Protein AF-A0A7C1KZ30-F1 (afdb_monomer_lite)

Radius of gyration: 22.18 Å; chains: 1; bounding box: 36×34×55 Å

Foldseek 3Di:
DDDDDDDADWDADPVRDIDHDPPPVDDVVPPDVVVVVVVVVVLVVVCVVQNNPNVVVDDPVVVVVVVVVVVVVCVVVVVD

Secondary structure (DSSP, 8-state):
-PPP---S-EEE-TTS-EEE--TTS--GGGS-HHHHHHHHHHHHHHHHHH-TTGGGG---HHHHHHHHHHHHHHHHTT--

Structure (mmCIF, N/CA/C/O backbone):
data_AF-A0A7C1KZ30-F1
#
_entry.id   AF-A0A7C1KZ30-F1
#
loop_
_atom_site.group_PDB
_atom_site.id
_atom_site.type_symbol
_atom_site.label_atom_id
_atom_site.label_alt_id
_atom_site.label_comp_id
_atom_site.label_asym_id
_atom_site.label_entity_id
_atom_site.label_seq_id
_atom_site.pdbx_PDB_ins_code
_atom_site.Cartn_x
_atom_site.Cartn_y
_atom_site.Cartn_z
_atom_site.occupancy
_atom_site.B_iso_or_equiv
_atom_site.auth_seq_id
_atom_site.auth_comp_id
_atom_site.auth_asym_id
_atom_site.auth_atom_id
_atom_site.pdbx_PDB_model_num
ATOM 1 N N . MET A 1 1 ? 13.347 -9.018 30.176 1.00 53.03 1 MET A N 1
ATOM 2 C CA . MET A 1 1 ? 12.363 -8.676 29.126 1.00 53.03 1 MET A CA 1
ATOM 3 C C . MET A 1 1 ? 11.775 -7.322 29.467 1.00 53.03 1 MET A C 1
ATOM 5 O O . MET A 1 1 ? 11.248 -7.180 30.562 1.00 53.03 1 MET A O 1
ATOM 9 N N . THR A 1 2 ? 11.897 -6.333 28.585 1.00 60.59 2 THR A N 1
ATOM 10 C CA . THR A 1 2 ? 11.375 -4.985 28.851 1.00 60.59 2 THR A CA 1
ATOM 11 C C . THR A 1 2 ? 10.083 -4.807 28.074 1.00 60.59 2 THR A C 1
ATOM 13 O O . THR A 1 2 ? 10.072 -4.909 26.848 1.00 60.59 2 THR A O 1
ATOM 16 N N . ILE A 1 3 ? 8.983 -4.579 28.785 1.00 77.50 3 ILE A N 1
ATOM 17 C CA . ILE A 1 3 ? 7.696 -4.271 28.162 1.00 77.50 3 ILE A CA 1
ATOM 18 C C . ILE A 1 3 ? 7.831 -2.905 27.484 1.00 77.50 3 ILE A C 1
ATOM 20 O O . ILE A 1 3 ? 8.193 -1.927 28.138 1.00 77.50 3 ILE A O 1
ATOM 24 N N . LYS A 1 4 ? 7.553 -2.831 26.176 1.00 73.38 4 LYS A N 1
ATOM 25 C CA . LYS A 1 4 ? 7.518 -1.553 25.455 1.00 73.38 4 LYS A CA 1
ATOM 26 C C . LYS A 1 4 ? 6.357 -0.714 25.985 1.00 73.38 4 LYS A C 1
ATOM 28 O O . LYS A 1 4 ? 5.199 -1.115 25.893 1.00 73.38 4 LYS A O 1
ATOM 33 N N . THR A 1 5 ? 6.677 0.450 26.531 1.00 74.88 5 THR A N 1
ATOM 34 C CA . THR A 1 5 ? 5.708 1.447 26.978 1.00 74.88 5 THR A CA 1
ATOM 35 C C . THR A 1 5 ? 5.756 2.631 26.021 1.00 74.88 5 THR A C 1
ATOM 37 O O . THR A 1 5 ? 6.806 3.230 25.809 1.00 74.88 5 THR A O 1
ATOM 40 N N . GLU A 1 6 ? 4.623 2.968 25.408 1.00 72.62 6 GLU A N 1
ATOM 41 C CA . GLU A 1 6 ? 4.526 4.170 24.577 1.00 72.62 6 GLU A CA 1
ATOM 42 C C . GLU A 1 6 ? 4.116 5.382 25.417 1.00 72.62 6 GLU A C 1
ATOM 44 O O . GLU A 1 6 ? 3.209 5.311 26.258 1.00 72.62 6 GLU A O 1
ATOM 49 N N . SER A 1 7 ? 4.783 6.511 25.176 1.00 74.06 7 SER A N 1
ATOM 50 C CA . SER A 1 7 ? 4.428 7.807 25.743 1.00 74.06 7 SER A CA 1
ATOM 51 C C . SER A 1 7 ? 3.233 8.409 24.990 1.00 74.06 7 SER A C 1
ATOM 53 O O . SER A 1 7 ? 3.075 8.247 23.780 1.00 74.06 7 SER A O 1
ATOM 55 N N . GLY A 1 8 ? 2.335 9.086 25.710 1.00 79.62 8 GLY A N 1
ATOM 56 C CA . GLY A 1 8 ? 1.200 9.789 25.105 1.00 79.62 8 GLY A CA 1
ATOM 57 C C . GLY A 1 8 ? -0.088 9.732 25.920 1.00 79.62 8 GLY A C 1
ATOM 58 O O . GLY A 1 8 ? -0.190 9.037 26.933 1.00 79.62 8 GLY A O 1
ATOM 59 N N . LYS A 1 9 ? -1.094 10.487 25.459 1.00 81.50 9 LYS A N 1
ATOM 60 C CA . LYS A 1 9 ? -2.422 10.532 26.084 1.00 81.50 9 LYS A CA 1
ATOM 61 C C . LYS A 1 9 ? -3.077 9.149 26.024 1.00 81.50 9 LYS A C 1
ATOM 63 O O . LYS A 1 9 ? -3.117 8.516 24.967 1.00 81.50 9 LYS A O 1
ATOM 68 N N . LYS A 1 10 ? -3.601 8.698 27.163 1.00 87.81 10 LYS A N 1
ATOM 69 C CA . LYS A 1 10 ? -4.319 7.429 27.314 1.00 87.81 10 LYS A CA 1
ATOM 70 C C . LYS A 1 10 ? -5.813 7.705 27.464 1.00 87.81 10 LYS A C 1
ATOM 72 O O . LYS A 1 10 ? -6.209 8.767 27.930 1.00 87.81 10 LYS A O 1
ATOM 77 N N . ARG A 1 11 ? -6.624 6.742 27.048 1.00 89.31 11 ARG A N 1
ATOM 78 C CA . ARG A 1 11 ? -8.053 6.645 27.329 1.00 89.31 11 ARG A CA 1
ATOM 79 C C . ARG A 1 11 ? -8.282 5.482 28.278 1.00 89.31 11 ARG A C 1
ATOM 81 O O . ARG A 1 11 ? -7.636 4.440 28.139 1.00 89.31 11 ARG A O 1
ATOM 88 N N . GLU A 1 12 ? -9.194 5.680 29.211 1.00 92.19 12 GLU A N 1
ATOM 89 C CA . GLU A 1 12 ? -9.628 4.669 30.166 1.00 92.19 12 GLU A CA 1
ATOM 90 C C . GLU A 1 12 ? -11.076 4.307 29.855 1.00 92.19 12 GLU A C 1
ATOM 92 O O . GLU A 1 12 ? -11.861 5.159 29.435 1.00 92.19 12 GLU A O 1
ATOM 97 N N . PHE A 1 13 ? -11.405 3.031 29.991 1.00 92.75 13 PHE A N 1
ATOM 98 C CA . PHE A 1 13 ? -12.749 2.515 29.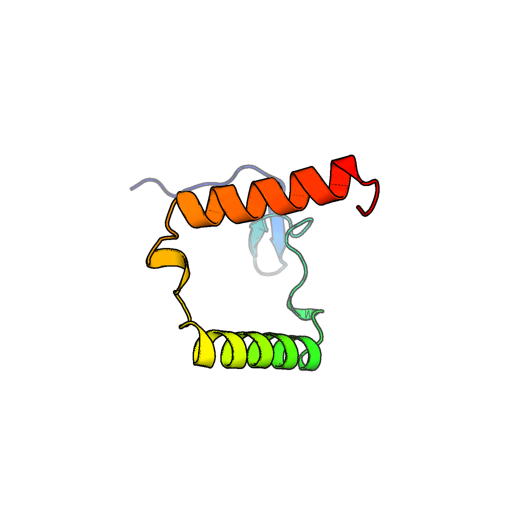759 1.00 92.75 13 PHE A CA 1
ATOM 99 C C . PHE A 1 13 ? -13.397 2.149 31.094 1.00 92.75 13 PHE A C 1
ATOM 101 O O . PHE A 1 13 ? -12.699 1.890 32.073 1.00 92.75 13 PHE A O 1
ATOM 108 N N . SER A 1 14 ? -14.728 2.057 31.126 1.00 93.94 14 SER A N 1
ATOM 109 C CA . SER A 1 14 ? -15.489 1.653 32.320 1.00 93.94 14 SER A CA 1
ATOM 110 C C . SER A 1 14 ? -15.094 0.275 32.866 1.00 93.94 14 SER A C 1
ATOM 112 O O . SER A 1 14 ? -15.279 0.002 34.044 1.00 93.94 14 SER A O 1
ATOM 114 N N . THR A 1 15 ? -14.497 -0.577 32.031 1.00 95.56 15 THR A N 1
ATOM 115 C CA . THR A 1 15 ? -13.955 -1.890 32.407 1.00 95.56 15 THR A CA 1
ATOM 116 C C . THR A 1 15 ? -12.593 -1.826 33.112 1.00 95.56 15 THR A C 1
ATOM 118 O O . THR A 1 15 ? -12.046 -2.864 33.468 1.00 95.56 15 THR A O 1
ATOM 121 N N . GLY A 1 16 ? -11.992 -0.639 33.260 1.00 92.50 16 GLY A N 1
ATOM 122 C CA . GLY A 1 16 ? -10.639 -0.450 33.798 1.00 92.50 16 GLY A CA 1
ATOM 123 C C . GLY A 1 16 ? -9.515 -0.623 32.769 1.00 92.50 16 GLY A C 1
ATOM 124 O O . GLY A 1 16 ? -8.349 -0.356 33.070 1.00 92.50 16 GLY A O 1
ATOM 125 N N . ALA A 1 17 ? -9.836 -1.021 31.533 1.00 92.00 17 ALA A N 1
ATOM 126 C CA . ALA A 1 17 ? -8.853 -1.104 30.458 1.00 92.00 17 ALA A CA 1
ATOM 127 C C . ALA A 1 17 ? -8.285 0.287 30.121 1.00 92.00 17 ALA A C 1
ATOM 129 O O . ALA A 1 17 ? -9.006 1.287 30.115 1.00 92.00 17 ALA A O 1
ATOM 130 N N . LYS A 1 18 ? -6.992 0.350 29.780 1.00 90.88 18 LYS A N 1
ATOM 131 C CA . LYS A 1 18 ? -6.325 1.576 29.314 1.00 90.88 18 LYS A CA 1
ATOM 132 C C . LYS A 1 18 ? -5.763 1.359 27.915 1.00 90.88 18 LYS A C 1
ATOM 134 O O . LYS A 1 18 ? -5.104 0.357 27.656 1.00 90.88 18 LYS A O 1
ATOM 139 N N . LYS A 1 19 ? -5.996 2.303 27.004 1.00 88.31 19 LYS A N 1
ATOM 140 C CA . LYS A 1 19 ? -5.454 2.277 25.632 1.00 88.31 19 LYS A CA 1
ATOM 141 C C . LYS A 1 19 ? -4.938 3.659 25.254 1.00 88.31 19 LYS A C 1
ATOM 143 O O . LYS A 1 19 ? -5.333 4.652 25.845 1.00 88.31 19 LYS A O 1
ATOM 148 N N . GLN A 1 20 ? -4.059 3.753 24.268 1.00 88.31 20 GLN A N 1
ATOM 149 C CA . GLN A 1 20 ? -3.597 5.045 23.754 1.00 88.31 20 GLN A CA 1
ATOM 150 C C . GLN A 1 20 ? -4.739 5.830 23.081 1.00 88.31 20 GLN A C 1
ATOM 152 O O . GLN A 1 20 ? -5.762 5.252 22.680 1.00 88.31 20 GLN A O 1
ATOM 157 N N . ALA A 1 21 ? -4.545 7.142 22.940 1.00 85.44 21 ALA A N 1
ATOM 158 C CA . ALA A 1 21 ? -5.436 8.036 22.214 1.00 85.44 21 ALA A CA 1
ATOM 159 C C . ALA A 1 21 ? -5.732 7.527 20.791 1.00 85.44 21 ALA A C 1
ATOM 161 O O . ALA A 1 21 ? -4.861 6.987 20.107 1.00 85.44 21 ALA A O 1
ATOM 162 N N . ALA A 1 22 ? -6.982 7.704 20.358 1.00 85.50 22 ALA A N 1
ATOM 163 C CA . ALA A 1 22 ? -7.457 7.266 19.043 1.00 85.50 22 ALA A CA 1
ATOM 164 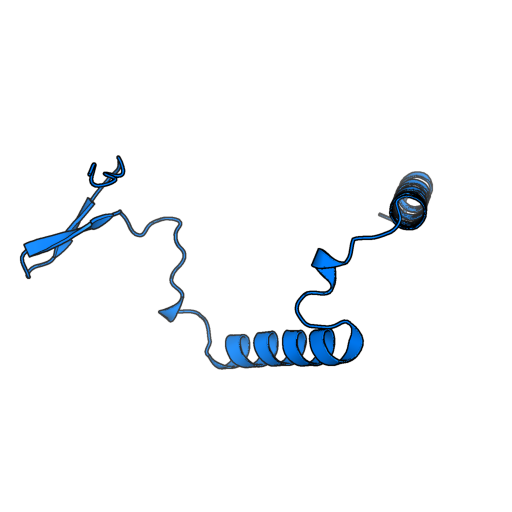C C . ALA A 1 22 ? -7.217 8.300 17.924 1.00 85.50 22 ALA A C 1
ATOM 166 O O . ALA A 1 22 ? -7.253 7.948 16.748 1.00 85.50 22 ALA A O 1
ATOM 167 N N . LYS A 1 23 ? -6.968 9.572 18.270 1.00 85.69 23 LYS A N 1
ATOM 168 C CA . LYS A 1 23 ? -6.776 10.657 17.295 1.00 85.69 23 LYS A CA 1
ATOM 169 C C . LYS A 1 23 ? -5.594 10.350 16.365 1.00 85.69 23 LYS A C 1
ATOM 171 O O . LYS A 1 23 ? -4.523 9.993 16.845 1.00 85.69 23 LYS A O 1
ATOM 176 N N . GLY A 1 24 ? -5.799 10.508 15.056 1.00 85.12 24 GLY A N 1
ATOM 177 C CA . GLY A 1 24 ? -4.770 10.305 14.026 1.00 85.12 24 GLY A CA 1
ATOM 178 C C . GLY A 1 24 ? -4.553 8.853 13.585 1.00 85.12 24 GLY A C 1
ATOM 179 O O . GLY A 1 24 ? -3.774 8.624 12.672 1.00 85.12 24 GLY A O 1
ATOM 180 N N . LYS A 1 25 ? -5.249 7.872 14.180 1.00 87.69 25 LYS A N 1
ATOM 181 C CA . LYS A 1 25 ? -5.122 6.444 13.817 1.00 87.69 25 LYS A CA 1
ATOM 182 C C . LYS A 1 25 ? -6.156 5.965 12.792 1.00 87.69 25 LYS A C 1
ATOM 184 O O . LYS A 1 25 ? -6.242 4.772 12.518 1.00 87.69 25 LYS A O 1
ATOM 189 N N . GLY A 1 26 ? -6.970 6.886 12.277 1.00 89.81 26 GLY A N 1
ATOM 190 C CA . GLY A 1 26 ? -8.144 6.564 11.472 1.00 89.81 26 GLY A CA 1
ATOM 191 C C . GLY A 1 26 ? -9.240 5.867 12.282 1.00 89.81 26 GLY A C 1
ATOM 192 O O . GLY A 1 26 ? -9.126 5.631 13.487 1.00 89.81 26 GLY A O 1
ATOM 193 N N . THR A 1 27 ? -10.353 5.562 11.626 1.00 91.25 27 THR A N 1
ATOM 194 C CA . THR A 1 27 ? -11.454 4.789 12.213 1.00 91.25 27 THR A CA 1
ATOM 195 C C . THR A 1 27 ? -11.904 3.758 11.183 1.00 91.25 27 THR A C 1
ATOM 197 O O . THR A 1 27 ? -12.876 4.001 10.477 1.00 91.25 27 THR A O 1
ATOM 200 N N . PRO A 1 28 ? -11.190 2.620 11.062 1.00 90.81 28 PRO A N 1
ATOM 201 C CA . PRO A 1 28 ? -11.458 1.627 10.018 1.00 90.81 28 PRO A CA 1
ATOM 202 C C . PRO A 1 28 ? -12.898 1.105 10.009 1.00 90.81 28 PRO A C 1
ATOM 204 O O . PRO A 1 28 ? -13.409 0.752 8.961 1.00 90.81 28 PRO A O 1
ATOM 207 N N . VAL A 1 29 ? -13.584 1.117 11.156 1.00 93.00 29 VAL A N 1
ATOM 208 C CA . VAL A 1 29 ? -15.002 0.727 11.254 1.00 93.00 29 VAL A CA 1
ATOM 209 C C . VAL A 1 29 ? -15.966 1.678 10.533 1.00 93.00 29 VAL A C 1
ATOM 211 O O . VAL A 1 29 ? -17.113 1.312 10.319 1.00 93.00 29 VAL A O 1
ATOM 214 N N . LEU A 1 30 ? -15.528 2.893 10.186 1.00 94.31 30 LEU A N 1
ATOM 215 C CA . LEU A 1 30 ? -16.293 3.832 9.357 1.00 94.31 30 LEU A CA 1
ATOM 216 C C . LEU A 1 30 ? -15.971 3.689 7.866 1.00 94.31 30 LEU A C 1
ATOM 218 O O . LEU A 1 30 ? -16.565 4.391 7.054 1.00 94.31 30 LEU A O 1
ATOM 222 N N . PHE A 1 31 ? -15.012 2.836 7.501 1.00 95.25 31 PHE A N 1
ATOM 223 C CA . PHE A 1 31 ? -14.679 2.609 6.106 1.00 95.25 31 PHE A CA 1
ATOM 224 C C . PHE A 1 31 ? -15.787 1.769 5.451 1.00 95.25 31 PHE A C 1
ATOM 226 O O . PHE A 1 31 ? -16.082 0.684 5.962 1.00 95.25 31 PHE A O 1
ATOM 233 N N . PRO A 1 32 ? -16.423 2.252 4.367 1.00 96.44 32 PRO A N 1
ATOM 234 C CA . PRO A 1 32 ? -17.499 1.521 3.708 1.00 96.44 32 PRO A CA 1
ATOM 235 C C . PRO A 1 32 ? -17.039 0.116 3.267 1.00 96.44 32 PRO A C 1
ATOM 237 O O . PRO A 1 32 ? -15.986 -0.007 2.631 1.00 96.44 32 PRO A O 1
ATOM 240 N N . PRO A 1 33 ? -17.769 -0.961 3.622 1.00 95.38 33 PRO A N 1
ATOM 241 C CA . PRO A 1 33 ? -17.355 -2.327 3.292 1.00 95.38 33 PRO A CA 1
ATOM 242 C C . PRO A 1 33 ? -17.258 -2.603 1.788 1.00 95.38 33 PRO A C 1
ATOM 244 O O . PRO A 1 33 ? -16.402 -3.366 1.355 1.00 95.38 33 PRO A O 1
ATOM 247 N N . ASP A 1 34 ? -18.111 -1.975 0.989 1.00 97.25 34 ASP A N 1
ATOM 248 C CA . ASP A 1 34 ? -18.063 -2.013 -0.471 1.00 97.25 34 ASP A CA 1
ATOM 249 C C . ASP A 1 34 ? -16.764 -1.398 -1.006 1.00 97.25 34 ASP A C 1
ATOM 251 O O . ASP A 1 34 ? -16.065 -2.046 -1.780 1.00 97.25 34 ASP A O 1
ATOM 255 N N . ALA A 1 35 ? -16.361 -0.223 -0.515 1.00 97.00 35 ALA A N 1
ATOM 256 C CA . ALA A 1 35 ? -15.077 0.380 -0.874 1.00 97.00 35 ALA A CA 1
ATOM 257 C C . ALA A 1 35 ? -13.885 -0.523 -0.503 1.00 97.00 35 ALA A C 1
ATOM 259 O O . ALA A 1 35 ? -12.919 -0.621 -1.259 1.00 97.00 35 ALA A O 1
ATOM 260 N N . TYR A 1 36 ? -13.957 -1.222 0.636 1.00 96.31 36 TYR A N 1
ATOM 261 C CA . TYR A 1 36 ? -12.953 -2.221 1.018 1.00 96.31 36 TYR A CA 1
ATOM 262 C C . TYR A 1 36 ? -12.863 -3.380 0.033 1.00 96.31 36 TYR A C 1
ATOM 264 O O . TYR A 1 36 ? -11.759 -3.780 -0.342 1.00 96.31 36 TYR A O 1
ATOM 272 N N . LEU A 1 37 ? -14.005 -3.905 -0.404 1.00 97.56 37 LEU A N 1
ATOM 273 C CA . LEU A 1 37 ? -14.041 -4.992 -1.375 1.00 97.56 37 LEU A CA 1
ATOM 274 C C . LEU A 1 37 ? -13.554 -4.539 -2.753 1.00 97.56 37 LEU A C 1
ATOM 276 O O . LEU A 1 37 ? -12.773 -5.258 -3.366 1.00 97.56 37 LEU A O 1
ATOM 280 N N . GLU A 1 38 ? -13.933 -3.348 -3.212 1.00 98.06 38 GLU A N 1
ATOM 281 C CA . GLU A 1 38 ? -13.471 -2.812 -4.499 1.00 98.06 38 GLU A CA 1
ATOM 282 C C . GLU A 1 38 ? -11.952 -2.590 -4.518 1.00 98.06 38 GLU A C 1
ATOM 284 O O . GLU A 1 38 ? -11.274 -3.028 -5.446 1.00 98.06 38 GLU A O 1
ATOM 289 N N . VAL A 1 39 ? -11.378 -2.014 -3.454 1.00 97.31 39 VAL A N 1
ATOM 290 C CA . VAL A 1 39 ? -9.914 -1.904 -3.322 1.00 97.31 39 VAL A CA 1
ATOM 291 C C . VAL A 1 39 ? -9.250 -3.286 -3.274 1.00 97.31 39 VAL A C 1
ATOM 293 O O . VAL A 1 39 ? -8.175 -3.473 -3.842 1.00 97.31 39 VAL A O 1
ATOM 296 N N . SER A 1 40 ? -9.887 -4.270 -2.633 1.00 97.25 40 SER A N 1
ATOM 297 C CA . SER A 1 40 ? -9.353 -5.636 -2.565 1.00 97.25 40 SER A CA 1
ATOM 298 C C . SER A 1 40 ? -9.319 -6.312 -3.941 1.00 97.25 40 SER A C 1
ATOM 300 O O . SER A 1 40 ? -8.301 -6.911 -4.279 1.00 97.25 40 SER A O 1
ATOM 302 N N . LYS A 1 41 ? -10.371 -6.160 -4.760 1.00 97.94 41 LYS A N 1
ATOM 303 C CA . LYS A 1 41 ? -10.399 -6.644 -6.154 1.00 97.94 41 LYS A CA 1
ATOM 304 C C . LYS A 1 41 ? -9.325 -5.976 -7.006 1.00 97.94 41 LYS A C 1
ATOM 306 O O . LYS A 1 41 ? -8.601 -6.658 -7.716 1.00 97.94 41 LYS A O 1
ATOM 311 N N . HIS A 1 42 ? -9.150 -4.661 -6.867 1.00 97.00 42 HIS A N 1
ATOM 312 C CA . HIS A 1 42 ? -8.099 -3.940 -7.587 1.00 97.00 42 HIS A CA 1
ATOM 313 C C . HIS A 1 42 ? -6.693 -4.486 -7.271 1.00 97.00 42 HIS A C 1
ATOM 315 O O . HIS A 1 42 ? -5.851 -4.619 -8.161 1.00 97.00 42 HIS A O 1
ATOM 321 N N . PHE A 1 43 ? -6.428 -4.845 -6.009 1.00 96.81 43 PHE A N 1
ATOM 322 C CA . PHE A 1 43 ? -5.172 -5.502 -5.641 1.00 96.81 43 PHE A CA 1
ATOM 323 C C . PHE A 1 43 ? -5.063 -6.939 -6.161 1.00 96.81 43 PHE A C 1
ATOM 325 O O . PHE A 1 43 ? -3.957 -7.351 -6.506 1.00 96.81 43 PHE A O 1
ATOM 332 N N . GLU A 1 44 ? -6.165 -7.690 -6.226 1.00 97.50 44 GLU A N 1
ATOM 333 C CA . GLU A 1 44 ? -6.206 -9.031 -6.823 1.00 97.50 44 GLU A CA 1
ATOM 334 C C . GLU A 1 44 ? -5.848 -8.989 -8.316 1.00 97.50 44 GLU A C 1
ATOM 336 O O . GLU A 1 44 ? -4.913 -9.673 -8.727 1.00 97.50 44 GLU A O 1
ATOM 341 N N . GLU A 1 45 ? -6.485 -8.107 -9.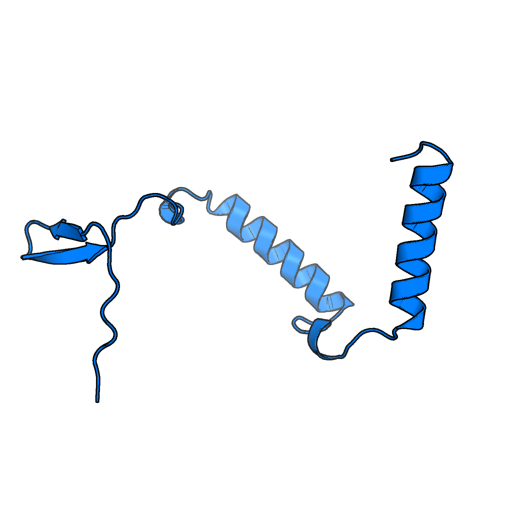091 1.00 97.19 45 GLU A N 1
ATOM 342 C CA . GLU A 1 45 ? -6.188 -7.885 -10.514 1.00 97.19 45 GLU A CA 1
ATOM 343 C C . GLU A 1 45 ? -4.718 -7.482 -10.723 1.00 97.19 45 GLU A C 1
ATOM 345 O O . GLU A 1 45 ? -3.995 -8.049 -11.545 1.00 97.19 45 GLU A O 1
ATOM 350 N N . GLY A 1 46 ? -4.217 -6.534 -9.922 1.00 95.94 46 GLY A N 1
ATOM 351 C CA . GLY A 1 46 ? -2.808 -6.142 -9.972 1.00 95.94 46 GLY A CA 1
ATOM 352 C C . GLY A 1 46 ? -1.854 -7.297 -9.636 1.00 95.94 46 GLY A C 1
ATOM 353 O O . GLY A 1 46 ? -0.794 -7.439 -10.255 1.00 95.94 46 GLY A O 1
ATOM 354 N N . ALA A 1 47 ? -2.219 -8.144 -8.672 1.00 96.81 47 ALA A N 1
ATOM 355 C CA . ALA A 1 47 ? -1.427 -9.303 -8.283 1.00 96.81 47 ALA A CA 1
ATOM 356 C C . ALA A 1 47 ? -1.455 -10.421 -9.336 1.00 96.81 47 ALA A C 1
ATOM 358 O O . ALA A 1 47 ? -0.437 -11.095 -9.492 1.00 96.81 47 ALA A O 1
ATOM 359 N N . GLU A 1 48 ? -2.553 -10.597 -10.074 1.00 97.19 48 GLU A N 1
ATOM 360 C CA . GLU A 1 48 ? -2.638 -11.534 -11.199 1.00 97.19 48 GLU A CA 1
ATOM 361 C C . GLU A 1 48 ? -1.619 -11.178 -12.291 1.00 97.19 48 GLU A C 1
ATOM 363 O O . GLU A 1 48 ? -0.890 -12.044 -12.777 1.00 97.19 48 GLU A O 1
ATOM 368 N N . HIS A 1 49 ? -1.487 -9.889 -12.611 1.00 95.38 49 HIS A N 1
ATOM 369 C CA . HIS A 1 49 ? -0.552 -9.426 -13.637 1.00 95.38 49 HIS A CA 1
ATOM 370 C C . HIS A 1 49 ? 0.910 -9.386 -13.173 1.00 95.38 49 HIS A C 1
ATOM 372 O O . HIS A 1 49 ? 1.812 -9.752 -13.929 1.00 95.38 49 HIS A O 1
ATOM 378 N N . TYR A 1 50 ? 1.169 -8.921 -11.947 1.00 94.06 50 TYR A N 1
ATOM 379 C CA . TYR A 1 50 ? 2.527 -8.565 -11.515 1.00 94.06 50 TYR A CA 1
ATOM 380 C C . TYR A 1 50 ? 3.064 -9.394 -10.349 1.00 94.06 50 TYR A C 1
ATOM 382 O O . TYR A 1 50 ? 4.256 -9.303 -10.057 1.00 94.06 50 TYR A O 1
ATOM 390 N N . SER A 1 51 ? 2.250 -10.239 -9.711 1.00 93.38 51 SER A N 1
ATOM 391 C CA . SER A 1 51 ? 2.455 -10.877 -8.397 1.00 93.38 51 SER A CA 1
ATOM 392 C C . SER A 1 51 ? 2.297 -9.933 -7.196 1.00 93.38 51 SER A C 1
ATOM 394 O O . SER A 1 51 ? 2.755 -8.792 -7.203 1.00 93.38 51 SER A O 1
ATOM 396 N N . ALA A 1 52 ? 1.716 -10.449 -6.106 1.00 95.44 52 ALA A N 1
ATOM 397 C CA . ALA A 1 52 ? 1.410 -9.688 -4.886 1.00 95.44 52 ALA A CA 1
ATOM 398 C C . ALA A 1 52 ? 2.631 -9.029 -4.214 1.00 95.44 52 ALA A C 1
ATOM 400 O O . ALA A 1 52 ? 2.498 -8.037 -3.497 1.00 95.44 52 ALA A O 1
ATOM 401 N N . ARG A 1 53 ? 3.836 -9.571 -4.429 1.00 94.62 53 ARG A N 1
ATOM 402 C CA . ARG A 1 53 ? 5.085 -9.020 -3.883 1.00 94.62 53 ARG A CA 1
ATOM 403 C C . ARG A 1 53 ? 6.100 -8.685 -4.974 1.00 94.62 53 ARG A C 1
ATOM 405 O O . ARG A 1 53 ? 7.300 -8.860 -4.792 1.00 94.62 53 ARG A O 1
ATOM 412 N N . ASN A 1 54 ? 5.626 -8.170 -6.112 1.00 94.00 54 ASN A N 1
ATOM 413 C CA . ASN A 1 54 ? 6.501 -7.773 -7.220 1.00 94.00 54 ASN A CA 1
ATOM 414 C C . ASN A 1 54 ? 7.625 -6.817 -6.788 1.00 94.00 54 ASN A C 1
ATOM 416 O O . ASN A 1 54 ? 8.746 -6.908 -7.279 1.00 94.00 54 ASN A O 1
ATOM 420 N N . TRP A 1 55 ? 7.330 -5.938 -5.827 1.00 88.31 55 TRP A N 1
ATOM 421 C CA . TRP A 1 55 ? 8.262 -4.952 -5.282 1.00 88.31 55 TRP A CA 1
ATOM 422 C C . TRP A 1 55 ? 9.514 -5.561 -4.626 1.00 88.31 55 TRP A C 1
ATOM 424 O O . TRP A 1 55 ? 10.528 -4.877 -4.526 1.00 88.31 55 TRP A O 1
ATOM 434 N N . GLU A 1 56 ? 9.492 -6.834 -4.213 1.00 95.62 56 GLU A N 1
ATOM 435 C CA . GLU A 1 56 ? 10.674 -7.515 -3.659 1.00 95.62 56 GLU A CA 1
ATOM 436 C C . GLU A 1 56 ? 11.701 -7.914 -4.718 1.00 95.62 56 GLU A C 1
ATOM 438 O O . GLU A 1 56 ? 12.864 -8.132 -4.391 1.00 95.62 56 GLU A O 1
ATOM 443 N N . LYS A 1 57 ? 11.292 -8.022 -5.986 1.00 92.69 57 LYS A N 1
ATOM 444 C CA . LYS A 1 57 ? 12.178 -8.468 -7.072 1.00 92.69 57 LYS A CA 1
ATOM 445 C C . LYS A 1 57 ? 13.195 -7.398 -7.481 1.00 92.69 57 LYS A C 1
ATOM 447 O O . LYS A 1 57 ? 14.119 -7.694 -8.234 1.00 92.69 57 LYS A O 1
ATOM 452 N N . GLY A 1 58 ? 13.034 -6.173 -6.977 1.00 92.25 58 GLY A N 1
ATOM 453 C CA . GLY A 1 58 ? 13.797 -5.011 -7.409 1.00 92.25 58 GLY A CA 1
ATOM 454 C C . GLY A 1 58 ? 13.392 -4.540 -8.807 1.00 92.25 58 GLY A C 1
ATOM 455 O O . GLY A 1 58 ? 12.713 -5.235 -9.561 1.00 92.25 58 GLY A O 1
ATOM 456 N N . ILE A 1 59 ? 13.806 -3.323 -9.147 1.00 93.69 59 ILE A N 1
ATOM 457 C CA . ILE A 1 59 ? 13.622 -2.729 -10.473 1.00 93.69 59 ILE A CA 1
ATOM 458 C C . ILE A 1 59 ? 15.012 -2.303 -10.958 1.00 93.69 59 ILE A C 1
ATOM 460 O O . ILE A 1 59 ? 15.745 -1.690 -10.174 1.00 93.69 59 ILE A O 1
ATOM 464 N N . PRO A 1 60 ? 15.413 -2.615 -12.205 1.00 96.56 60 PRO A N 1
ATOM 465 C CA . PRO A 1 60 ? 16.683 -2.145 -12.744 1.00 96.56 60 PRO A CA 1
ATOM 466 C C . PRO A 1 60 ? 16.811 -0.622 -12.634 1.00 96.56 60 PRO A C 1
ATOM 468 O O . PRO A 1 60 ? 15.881 0.112 -12.967 1.00 96.56 60 PRO A O 1
ATOM 471 N N . LEU A 1 61 ? 17.981 -0.131 -12.210 1.00 96.75 61 LEU A N 1
ATOM 472 C CA . LEU A 1 61 ? 18.222 1.309 -12.051 1.00 96.75 61 LEU A CA 1
ATOM 473 C C . LEU A 1 61 ? 17.978 2.085 -13.356 1.00 96.75 61 LEU A C 1
ATOM 475 O O . LEU A 1 61 ? 17.468 3.201 -13.317 1.00 96.75 61 LEU A O 1
ATOM 479 N N . SER A 1 62 ? 18.282 1.479 -14.506 1.00 97.75 62 SER A N 1
ATOM 480 C CA . SER A 1 62 ? 18.006 2.057 -15.824 1.00 97.75 62 SER A CA 1
ATOM 481 C C . SER A 1 62 ? 16.521 2.358 -16.043 1.00 97.75 62 SER A C 1
ATOM 483 O O . SER A 1 62 ? 16.198 3.412 -16.576 1.00 97.75 62 SER A O 1
ATOM 485 N N . GLU A 1 63 ? 15.610 1.493 -15.587 1.00 97.31 63 GLU A N 1
ATOM 486 C CA . GLU A 1 63 ? 14.162 1.720 -15.709 1.00 97.31 63 GLU A CA 1
ATOM 487 C C . GLU A 1 63 ? 13.683 2.862 -14.809 1.00 97.31 63 GLU A C 1
ATOM 489 O O . GLU A 1 63 ? 12.843 3.672 -15.210 1.00 97.31 63 GLU A O 1
ATOM 494 N N . LEU A 1 64 ? 14.259 2.980 -13.609 1.00 96.56 64 LEU A N 1
ATOM 495 C CA . LEU A 1 64 ? 13.971 4.094 -12.705 1.00 96.56 64 LEU A CA 1
ATOM 496 C C . LEU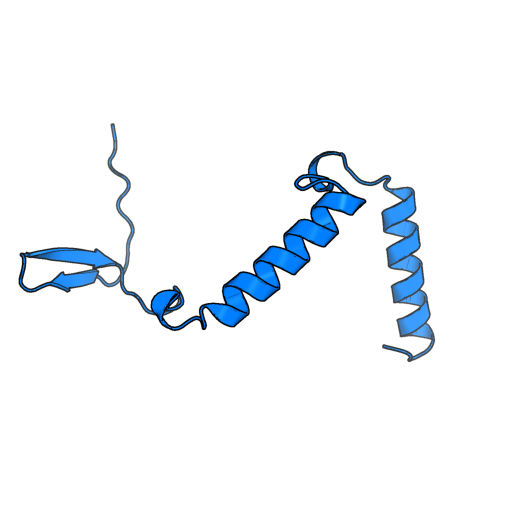 A 1 64 ? 14.442 5.427 -13.300 1.00 96.56 64 LEU A C 1
ATOM 498 O O . LEU A 1 64 ? 13.685 6.397 -13.289 1.00 96.56 64 LEU A O 1
ATOM 502 N N . ILE A 1 65 ? 15.651 5.457 -13.871 1.00 98.38 65 ILE A N 1
ATOM 50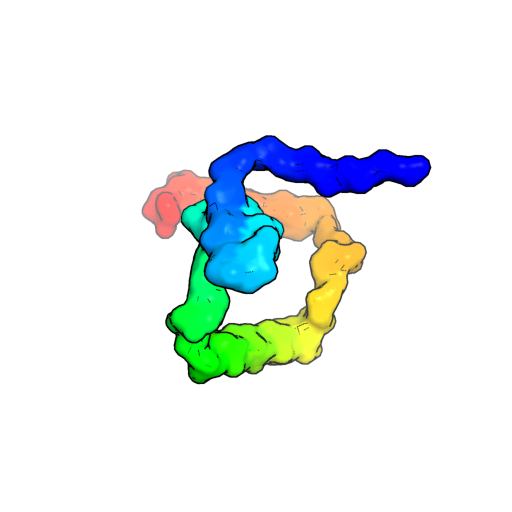3 C CA . ILE A 1 65 ? 16.190 6.632 -14.572 1.00 98.38 65 ILE A CA 1
ATOM 504 C C . ILE A 1 65 ? 15.306 6.980 -15.774 1.00 98.38 65 ILE A C 1
ATOM 506 O O . ILE A 1 65 ? 14.908 8.132 -15.916 1.00 98.38 65 ILE A O 1
ATOM 510 N N . ASN A 1 66 ? 14.914 5.994 -16.586 1.00 98.38 66 ASN A N 1
ATOM 511 C CA . ASN A 1 66 ? 14.011 6.212 -17.718 1.00 98.38 66 ASN A CA 1
ATOM 512 C C . ASN A 1 66 ? 12.675 6.829 -17.276 1.00 98.38 66 ASN A C 1
ATOM 514 O O . ASN A 1 66 ? 12.154 7.718 -17.948 1.00 98.38 66 ASN A O 1
ATOM 518 N N . SER A 1 67 ? 12.103 6.375 -16.155 1.00 97.81 67 SER A N 1
ATOM 519 C CA . SER A 1 67 ? 10.866 6.952 -15.622 1.00 97.81 67 SER A CA 1
ATOM 520 C C . SER A 1 67 ? 11.051 8.378 -15.116 1.00 97.81 67 SER A C 1
ATOM 522 O O . SER A 1 67 ? 10.210 9.232 -15.394 1.00 97.81 67 SER A O 1
ATOM 524 N N . LEU A 1 68 ? 12.152 8.649 -14.413 1.00 98.19 68 LEU A N 1
ATOM 525 C CA . LEU A 1 68 ? 12.497 9.984 -13.930 1.00 98.19 68 LEU A CA 1
ATOM 526 C C . LEU A 1 68 ? 12.663 10.978 -15.087 1.00 98.19 68 LEU A C 1
ATOM 528 O O . LEU A 1 68 ? 12.049 12.041 -15.063 1.00 98.19 68 LEU A O 1
ATOM 532 N N . GLU A 1 69 ? 13.430 10.619 -16.118 1.00 98.50 69 GLU A N 1
ATOM 533 C CA . GLU A 1 69 ? 13.662 11.481 -17.283 1.00 98.50 69 GLU A CA 1
ATOM 534 C C . GLU A 1 69 ? 12.353 11.839 -18.004 1.00 98.50 69 GLU A C 1
ATOM 536 O O . GLU A 1 69 ? 12.183 12.980 -18.434 1.00 98.50 69 GLU A O 1
ATOM 541 N N . ARG A 1 70 ? 11.373 10.920 -18.069 1.00 98.19 70 ARG A N 1
ATOM 542 C CA . ARG A 1 70 ? 10.036 11.233 -18.610 1.00 98.19 70 ARG A CA 1
ATOM 543 C C . ARG A 1 70 ? 9.311 12.302 -17.793 1.00 98.19 70 ARG A C 1
ATOM 545 O O . ARG A 1 70 ? 8.755 13.221 -18.387 1.00 98.19 70 ARG A O 1
ATOM 552 N N . HIS A 1 71 ? 9.317 12.207 -16.463 1.00 98.25 71 HIS A N 1
ATOM 553 C CA . HIS A 1 71 ? 8.697 13.227 -15.609 1.00 98.25 71 HIS A CA 1
ATOM 554 C C . HIS A 1 71 ? 9.429 14.573 -15.708 1.00 98.25 71 HIS A C 1
ATOM 556 O O . HIS A 1 71 ? 8.783 15.608 -15.832 1.00 98.25 71 HIS A O 1
ATOM 562 N N . ILE A 1 72 ? 10.766 14.566 -15.748 1.00 98.56 72 ILE A N 1
ATOM 563 C CA . ILE A 1 72 ? 11.569 15.781 -15.959 1.00 98.56 72 ILE A CA 1
ATOM 564 C C . ILE A 1 72 ? 11.236 16.431 -17.307 1.00 98.56 72 ILE A C 1
ATOM 566 O O . ILE A 1 72 ? 11.137 17.653 -17.397 1.00 98.56 72 ILE A O 1
ATOM 570 N N . ALA A 1 73 ? 11.078 15.639 -18.368 1.00 98.44 73 ALA A N 1
ATOM 571 C CA . ALA A 1 73 ? 10.695 16.156 -19.676 1.00 98.44 73 ALA A CA 1
ATOM 572 C C . ALA A 1 73 ? 9.288 16.776 -19.653 1.00 98.44 73 ALA A C 1
ATOM 574 O O . ALA A 1 73 ? 9.110 17.865 -20.192 1.00 98.44 73 ALA A O 1
ATOM 575 N N . GLN A 1 74 ? 8.316 16.129 -18.996 1.00 98.25 74 GLN A N 1
ATOM 576 C CA . GLN A 1 74 ? 6.956 16.661 -18.841 1.00 98.25 74 GLN A CA 1
ATOM 577 C C . GLN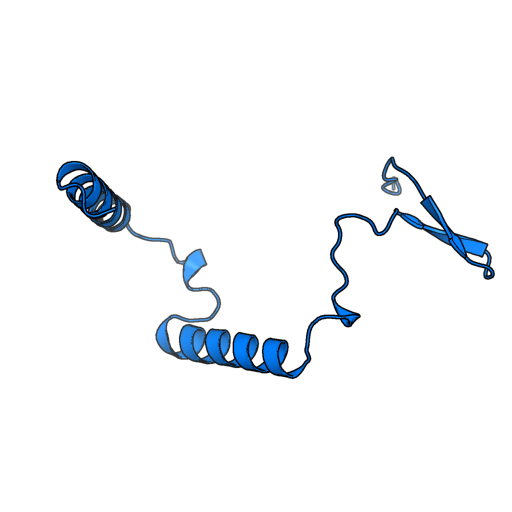 A 1 74 ? 6.944 18.007 -18.104 1.00 98.25 74 GLN A C 1
ATOM 579 O O . GLN A 1 74 ? 6.306 18.940 -18.583 1.00 98.25 74 GLN A O 1
ATOM 584 N N . GLU A 1 75 ? 7.708 18.132 -17.015 1.00 98.12 75 GLU A N 1
ATOM 585 C CA . GLU A 1 75 ? 7.899 19.394 -16.285 1.00 98.12 75 GLU A CA 1
ATOM 586 C C . GLU A 1 75 ? 8.513 20.474 -17.190 1.00 98.12 75 GLU A C 1
ATOM 588 O O . GLU A 1 75 ? 7.977 21.570 -17.323 1.00 98.12 75 GLU A O 1
ATOM 593 N N . LYS A 1 76 ? 9.608 20.157 -17.900 1.00 97.94 76 LYS A N 1
ATOM 594 C CA . LYS A 1 76 ? 10.264 21.097 -18.833 1.00 97.94 76 LYS A CA 1
ATOM 595 C C . LYS A 1 76 ? 9.335 21.574 -19.954 1.00 97.94 76 LYS A C 1
ATOM 597 O O . LYS A 1 76 ? 9.546 22.656 -20.496 1.00 97.94 76 LYS A O 1
ATOM 602 N N . MET A 1 77 ? 8.347 20.761 -20.323 1.00 97.62 77 MET A N 1
ATOM 603 C CA . MET A 1 77 ? 7.325 21.081 -21.320 1.00 97.62 77 MET A CA 1
ATOM 604 C C . MET A 1 77 ? 6.098 21.796 -20.730 1.00 97.62 77 MET A C 1
ATOM 606 O O . MET A 1 77 ? 5.259 22.253 -21.503 1.00 97.62 77 MET A O 1
ATOM 610 N N . GLY A 1 78 ? 5.971 21.885 -19.401 1.00 96.06 78 GLY A N 1
ATOM 611 C CA . GLY A 1 78 ? 4.801 22.446 -18.717 1.00 96.06 78 GLY A CA 1
ATOM 612 C C . GLY A 1 78 ? 3.541 21.579 -18.820 1.00 96.06 78 GLY A C 1
ATOM 613 O O . GLY A 1 78 ? 2.440 22.115 -18.931 1.00 96.06 78 GLY A O 1
ATOM 614 N N . LEU A 1 79 ? 3.693 20.249 -18.865 1.00 93.69 79 LEU A N 1
ATOM 615 C CA . LEU A 1 79 ? 2.576 19.292 -18.945 1.00 93.69 79 LEU A CA 1
ATOM 616 C C . LEU A 1 79 ? 2.083 18.795 -17.579 1.00 93.69 79 LEU A C 1
ATOM 618 O O . LEU A 1 79 ? 0.987 18.238 -17.501 1.00 93.69 79 LEU A O 1
ATOM 622 N N . ILE A 1 80 ? 2.901 18.959 -16.542 1.00 88.00 80 ILE A N 1
ATOM 623 C CA . ILE A 1 80 ? 2.601 18.660 -15.137 1.00 88.00 80 ILE A CA 1
ATOM 624 C C . ILE A 1 80 ? 2.982 19.853 -14.266 1.00 88.00 80 ILE A C 1
ATOM 626 O O . ILE A 1 80 ? 3.734 20.712 -14.779 1.00 88.00 80 ILE A O 1
#

Sequence (80 aa):
MTIKTESGKKREFSTGAKKQAAKGKGTPVLFPPDAYLEVSKHFEEGAEHYSARNWEKGIPLSELINSLERHIAQEKMGLI

pLDDT: mean 91.9, std 8.49, range [53.03, 98.56]